Protein AF-A0A7U9WSW7-F1 (afdb_monomer_lite)

pLDDT: mean 90.76, std 8.6, range [47.72, 97.62]

Secondary structure (DSSP, 8-state):
-----HHHHHHHHHHTT--HHHHHHHH---HHHHHHHHH-TT---S-HHHHHHHHHHHHHHHT---S-HHHHHHHHHIIIIIS---HHHHHHHHTS-HHHHHTGGG-TTHHHHHHHHHHHHHHHHH-TTT--

Radius of gyration: 15.34 Å; chains: 1; bounding box: 39×33×38 Å

Foldseek 3Di:
DDDDDLLNLLVQCVVLPDALVLLCQQLVDDSVLSVCVNPPVPRDDPDVVSVVSSVVLSCQLRPDDDPDPVVLVVLLCCCCPVVVPDLQNLCVQLVHGSVCLVPVVPDPCNVSSSSSSSSVSSSQCRRPVRDD

Sequence (132 aa):
MELYSLQELLKQYLDWGFDFASISIATQIPEEELRQLYSNENYRLRDKDKEKYLMVFLLQICCEKPDNDEYYKALLESLTQCFKIPLEAIANYIGVDVDGLSGFESSSDKDRIEKCIAHLFTTFIRNPSYSV

Structure (mmCIF, N/CA/C/O backbone):
data_AF-A0A7U9WSW7-F1
#
_entry.id   AF-A0A7U9WSW7-F1
#
loop_
_atom_site.group_PDB
_atom_site.id
_atom_site.type_symbol
_atom_site.label_atom_id
_atom_site.label_alt_id
_atom_site.label_comp_id
_atom_site.label_asym_id
_atom_site.label_entity_id
_atom_site.label_seq_id
_atom_site.pdbx_PDB_ins_code
_atom_site.Cartn_x
_atom_site.Cartn_y
_atom_site.Cartn_z
_atom_site.occupancy
_atom_site.B_iso_or_equiv
_atom_site.auth_seq_id
_atom_site.auth_comp_id
_atom_site.auth_asym_id
_atom_site.auth_atom_id
_atom_site.pdbx_PDB_model_num
ATOM 1 N N . MET A 1 1 ? -2.295 22.773 5.784 1.00 47.72 1 MET A N 1
ATOM 2 C CA . MET A 1 1 ? -2.381 21.380 6.253 1.00 47.72 1 MET A CA 1
ATOM 3 C C . MET A 1 1 ? -3.854 21.028 6.237 1.00 47.72 1 MET A C 1
ATOM 5 O O . MET A 1 1 ? -4.580 21.503 7.102 1.00 47.72 1 MET A O 1
ATOM 9 N N . GLU A 1 2 ? -4.318 20.372 5.176 1.00 57.62 2 GLU A N 1
ATOM 10 C CA . GLU A 1 2 ? -5.698 19.881 5.124 1.00 57.62 2 GLU A CA 1
ATOM 11 C C . GLU A 1 2 ? -5.866 18.807 6.203 1.00 57.62 2 GLU A C 1
ATOM 13 O O . GLU A 1 2 ? -4.988 17.964 6.394 1.00 57.62 2 GLU A O 1
ATOM 18 N N . LEU A 1 3 ? -6.947 18.893 6.975 1.00 64.62 3 LEU A N 1
ATOM 19 C CA . LEU A 1 3 ? -7.302 17.865 7.946 1.00 64.62 3 LEU A CA 1
ATOM 20 C C . LEU A 1 3 ? -8.092 16.796 7.197 1.00 64.62 3 LEU A C 1
ATOM 22 O O . LEU A 1 3 ? -9.304 16.929 7.059 1.00 64.62 3 LEU A O 1
ATOM 26 N N . TYR A 1 4 ? -7.409 15.767 6.700 1.00 77.88 4 TYR A N 1
ATOM 27 C CA . TYR A 1 4 ? -8.093 14.624 6.104 1.00 77.88 4 TYR A CA 1
ATOM 28 C C . TYR A 1 4 ? -8.781 13.803 7.192 1.00 77.88 4 TYR A C 1
ATOM 30 O O . TYR A 1 4 ? -8.170 13.418 8.195 1.00 77.88 4 TYR A O 1
ATOM 38 N N . SER A 1 5 ? -10.064 13.522 6.998 1.00 88.44 5 SER A N 1
ATOM 39 C CA . SER A 1 5 ? -10.764 12.531 7.800 1.00 88.44 5 SER A CA 1
ATOM 40 C C . SER A 1 5 ? -10.273 11.123 7.454 1.00 88.44 5 SER A C 1
ATOM 42 O O . SER A 1 5 ? -9.824 10.835 6.344 1.00 88.44 5 SER A O 1
ATOM 44 N N . LEU A 1 6 ? -10.402 10.206 8.414 1.00 90.44 6 LEU A N 1
ATOM 45 C CA . LEU A 1 6 ? -10.016 8.806 8.228 1.00 90.44 6 LEU A CA 1
ATOM 46 C C . LEU A 1 6 ? -10.749 8.150 7.044 1.00 90.44 6 LEU A C 1
ATOM 48 O O . LEU A 1 6 ? -10.184 7.320 6.338 1.00 90.44 6 LEU A O 1
ATOM 52 N N . GLN A 1 7 ? -12.006 8.538 6.822 1.00 91.88 7 GLN A N 1
ATOM 53 C CA . GLN A 1 7 ? -12.830 8.012 5.739 1.00 91.88 7 GLN A CA 1
ATOM 54 C C . GLN A 1 7 ? -12.398 8.551 4.370 1.00 91.88 7 GLN A C 1
ATOM 56 O O . GLN A 1 7 ? -12.375 7.791 3.406 1.00 91.88 7 GLN A O 1
ATOM 61 N N . GLU A 1 8 ? -12.016 9.828 4.275 1.00 92.38 8 GLU A N 1
ATOM 62 C CA . GLU A 1 8 ? -11.473 10.404 3.036 1.00 92.38 8 GLU A CA 1
ATOM 63 C C . GLU A 1 8 ? -10.169 9.717 2.636 1.00 92.38 8 GLU A C 1
ATOM 65 O O . GLU A 1 8 ? -10.011 9.338 1.478 1.00 92.38 8 GLU A O 1
ATOM 70 N N . LEU A 1 9 ? -9.281 9.472 3.603 1.00 94.00 9 LEU A N 1
ATOM 71 C CA . LEU A 1 9 ? -8.043 8.735 3.360 1.00 94.00 9 LEU A CA 1
ATOM 72 C C . LEU A 1 9 ? -8.310 7.291 2.918 1.00 94.00 9 LEU A C 1
ATOM 74 O O . LEU A 1 9 ? -7.692 6.819 1.968 1.00 94.00 9 LEU A O 1
ATOM 78 N N . LEU A 1 10 ? -9.256 6.596 3.563 1.00 95.38 10 LEU A N 1
ATOM 79 C CA . LEU A 1 10 ? -9.680 5.256 3.138 1.00 95.38 10 LEU A CA 1
ATOM 80 C C . LEU A 1 10 ?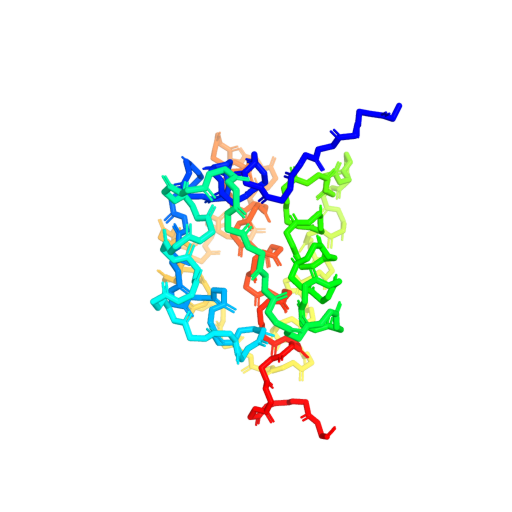 -10.217 5.267 1.707 1.00 95.38 10 LEU A C 1
ATOM 82 O O . LEU A 1 10 ? -9.885 4.390 0.918 1.00 95.38 10 LEU A O 1
ATOM 86 N N . LYS A 1 11 ? -11.036 6.260 1.358 1.00 94.12 11 LYS A N 1
ATOM 87 C CA . LYS A 1 11 ? -11.590 6.383 0.013 1.00 94.12 11 LYS A CA 1
ATOM 88 C C . LYS A 1 11 ? -10.496 6.627 -1.021 1.00 94.12 11 LYS A C 1
ATOM 90 O O . LYS A 1 11 ? -10.442 5.898 -2.002 1.00 94.12 11 LYS A O 1
ATOM 95 N N . GLN A 1 12 ? -9.597 7.575 -0.769 1.00 93.75 12 GLN A N 1
ATOM 96 C CA . GLN A 1 12 ? -8.466 7.857 -1.651 1.00 93.75 12 GLN A CA 1
ATOM 97 C C . GLN A 1 12 ? -7.584 6.618 -1.860 1.00 93.75 12 GLN A C 1
ATOM 99 O O . GLN A 1 12 ? -7.196 6.319 -2.986 1.00 93.75 12 GLN A O 1
ATOM 104 N N . TYR A 1 13 ? -7.304 5.879 -0.787 1.00 95.12 13 TYR A N 1
ATOM 105 C CA . TYR A 1 13 ? -6.522 4.648 -0.834 1.00 95.12 13 TYR A CA 1
ATOM 106 C C . TYR A 1 13 ? -7.144 3.589 -1.757 1.00 95.12 13 TYR A C 1
ATOM 108 O O . TYR A 1 13 ? -6.442 2.972 -2.558 1.00 95.12 13 TYR A O 1
ATOM 116 N N . LEU A 1 14 ? -8.465 3.408 -1.679 1.00 95.62 14 LEU A N 1
ATOM 117 C CA . LEU A 1 14 ? -9.205 2.484 -2.543 1.00 95.62 14 LEU A CA 1
ATOM 118 C C . LEU A 1 14 ? -9.320 3.002 -3.983 1.00 95.62 14 LEU A C 1
ATOM 120 O O . LEU A 1 14 ? -9.202 2.220 -4.923 1.00 95.62 14 LEU A O 1
ATOM 124 N N . ASP A 1 15 ? -9.501 4.312 -4.172 1.00 94.00 15 ASP A N 1
ATOM 125 C CA . ASP A 1 15 ? -9.544 4.951 -5.495 1.00 94.00 15 ASP A CA 1
ATOM 126 C C . ASP A 1 15 ? -8.202 4.800 -6.240 1.00 94.00 15 ASP A C 1
ATOM 128 O O . ASP A 1 15 ? -8.165 4.793 -7.471 1.00 94.00 15 ASP A O 1
ATOM 132 N N . TRP A 1 16 ? -7.093 4.629 -5.512 1.00 91.94 16 TRP A N 1
ATOM 133 C CA . TRP A 1 16 ? -5.777 4.295 -6.073 1.00 91.94 16 TRP A CA 1
ATOM 134 C C . TRP A 1 16 ? -5.617 2.813 -6.450 1.00 91.94 16 TRP A C 1
ATOM 136 O O . TRP A 1 16 ? -4.587 2.437 -7.007 1.00 91.94 16 TRP A O 1
ATOM 146 N N . GLY A 1 17 ? -6.629 1.981 -6.195 1.00 92.12 17 GLY A N 1
ATOM 147 C CA . GLY A 1 17 ? -6.668 0.572 -6.587 1.00 92.12 17 GLY A CA 1
ATOM 148 C C . GLY A 1 17 ? -6.156 -0.410 -5.533 1.00 92.12 17 GLY A C 1
ATOM 149 O O . GLY A 1 17 ? -6.064 -1.601 -5.823 1.00 92.12 17 GLY A O 1
ATOM 150 N N . PHE A 1 18 ? -5.836 0.055 -4.322 1.00 94.50 18 PHE A N 1
ATOM 151 C CA . PHE A 1 18 ? -5.523 -0.827 -3.196 1.00 94.50 18 PHE A CA 1
ATOM 152 C C . PHE A 1 18 ? -6.801 -1.366 -2.535 1.00 94.50 18 PHE A C 1
ATOM 154 O O . PHE A 1 18 ? -7.906 -0.898 -2.804 1.00 94.50 18 PHE A O 1
ATOM 161 N N . ASP A 1 19 ? -6.661 -2.356 -1.652 1.00 93.75 19 ASP A N 1
ATOM 162 C CA . ASP A 1 19 ? -7.792 -3.064 -1.048 1.00 93.75 19 ASP A CA 1
ATOM 163 C C . ASP A 1 19 ? -7.782 -3.058 0.490 1.00 93.75 19 ASP A C 1
ATOM 165 O O . ASP A 1 19 ? -6.795 -2.735 1.151 1.00 93.75 19 ASP A O 1
ATOM 169 N N . PHE A 1 20 ? -8.908 -3.447 1.090 1.00 96.25 20 PHE A N 1
ATOM 170 C CA . PHE A 1 20 ? -9.010 -3.586 2.544 1.00 96.25 20 PHE A CA 1
ATOM 171 C C . PHE A 1 20 ? -8.110 -4.685 3.118 1.00 96.25 20 PHE A C 1
ATOM 173 O O . PHE A 1 20 ? -7.707 -4.582 4.277 1.00 96.25 20 PHE A O 1
ATOM 180 N N . ALA A 1 21 ? -7.788 -5.720 2.338 1.00 93.56 21 ALA A N 1
ATOM 181 C CA . ALA A 1 21 ? -6.964 -6.831 2.800 1.00 93.56 21 ALA A CA 1
ATOM 182 C C . ALA A 1 21 ? -5.547 -6.350 3.143 1.00 93.56 21 ALA A C 1
ATOM 184 O O . ALA A 1 21 ? -5.030 -6.660 4.216 1.00 93.56 21 ALA A O 1
ATOM 185 N N . SER A 1 22 ? -4.948 -5.517 2.289 1.00 91.75 22 SER A N 1
ATOM 186 C CA . SER A 1 22 ? -3.633 -4.917 2.532 1.00 91.75 22 SER A CA 1
ATOM 187 C C . SER A 1 22 ? -3.603 -4.023 3.781 1.00 91.75 22 SER A C 1
ATOM 189 O O . SER A 1 22 ? -2.688 -4.143 4.601 1.00 91.75 22 SER A O 1
ATOM 191 N N . ILE A 1 23 ? -4.647 -3.218 4.014 1.00 94.38 23 ILE A N 1
ATOM 192 C CA . ILE A 1 23 ? -4.811 -2.459 5.266 1.00 94.38 23 ILE A CA 1
ATOM 193 C C . ILE A 1 23 ? -4.921 -3.409 6.464 1.00 94.38 23 ILE A C 1
ATOM 195 O O . ILE A 1 23 ? -4.280 -3.188 7.494 1.00 94.38 23 ILE A O 1
ATOM 199 N N . SER A 1 24 ? -5.731 -4.463 6.350 1.00 94.12 24 SER A N 1
ATOM 200 C CA . SER A 1 24 ? -5.942 -5.437 7.422 1.00 94.12 24 SER A CA 1
ATOM 201 C C . SER A 1 24 ? -4.633 -6.123 7.819 1.00 94.12 24 SER A C 1
ATOM 203 O O . SER A 1 24 ? -4.320 -6.201 9.006 1.00 94.12 24 SER A O 1
ATOM 205 N N . ILE A 1 25 ? -3.811 -6.508 6.838 1.00 90.38 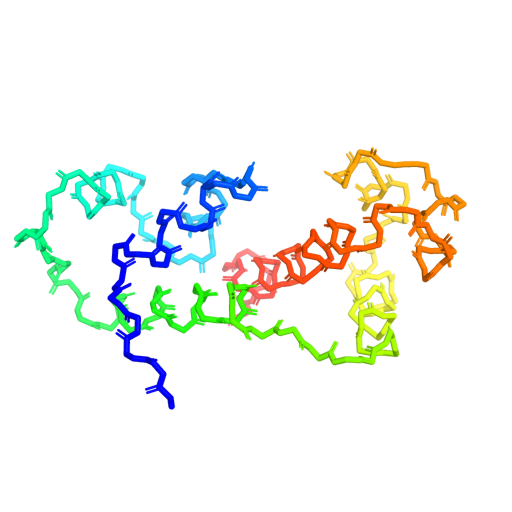25 ILE A N 1
ATOM 206 C CA . ILE A 1 25 ? -2.471 -7.070 7.053 1.00 90.38 25 ILE A CA 1
ATOM 207 C C . ILE A 1 25 ? -1.581 -6.090 7.834 1.00 90.38 25 ILE A C 1
ATOM 209 O O . ILE A 1 25 ? -0.968 -6.480 8.830 1.00 90.38 25 ILE A O 1
ATOM 213 N N . ALA A 1 26 ? -1.531 -4.822 7.417 1.00 90.88 26 ALA A N 1
ATOM 214 C CA . ALA A 1 26 ? -0.648 -3.821 8.018 1.00 90.88 26 ALA A CA 1
ATOM 215 C C . ALA A 1 26 ? -1.101 -3.334 9.404 1.00 90.88 26 ALA A C 1
ATOM 217 O O . ALA A 1 26 ? -0.279 -2.898 10.205 1.00 90.88 26 ALA A O 1
ATOM 218 N N . THR A 1 27 ? -2.406 -3.354 9.685 1.00 91.56 27 THR A N 1
ATOM 219 C CA . THR A 1 27 ? -2.983 -2.700 10.877 1.00 91.56 27 THR A CA 1
ATOM 220 C C . THR A 1 27 ? -3.632 -3.667 11.861 1.00 91.56 27 THR A C 1
ATOM 222 O O . THR A 1 27 ? -3.965 -3.272 12.979 1.00 91.56 27 THR A O 1
ATOM 225 N N . GLN A 1 28 ? -3.832 -4.930 11.469 1.00 91.62 28 GLN A N 1
ATOM 226 C CA . GLN A 1 28 ? -4.552 -5.940 12.252 1.00 91.62 28 GLN A CA 1
ATOM 227 C C . GLN A 1 28 ? -5.988 -5.509 12.615 1.00 91.62 28 GLN A C 1
ATOM 229 O O . GLN A 1 28 ? -6.551 -5.914 13.642 1.00 91.62 28 GLN A O 1
ATOM 234 N N . ILE A 1 29 ? -6.580 -4.644 11.788 1.00 94.75 29 ILE A N 1
ATOM 235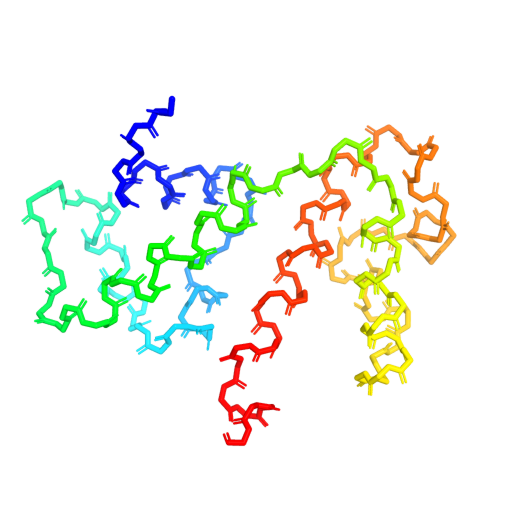 C CA . ILE A 1 29 ? -7.994 -4.275 11.846 1.00 94.75 29 ILE A CA 1
ATOM 236 C C . ILE A 1 29 ? -8.752 -5.228 10.916 1.00 94.75 29 ILE A C 1
ATOM 238 O O . ILE A 1 29 ? -8.360 -5.361 9.754 1.00 94.75 29 ILE A O 1
ATOM 242 N N . PRO A 1 30 ? -9.817 -5.903 11.380 1.00 95.75 30 PRO A N 1
ATOM 243 C CA . PRO A 1 30 ? -10.611 -6.772 10.519 1.00 95.75 30 PRO A CA 1
ATOM 244 C C . PRO A 1 30 ? -11.189 -6.011 9.322 1.00 95.75 30 PRO A C 1
ATOM 246 O O . PRO A 1 30 ? -11.676 -4.891 9.480 1.00 95.75 30 PRO A O 1
ATOM 249 N N . GLU A 1 31 ? -11.212 -6.636 8.142 1.00 96.75 31 GLU A N 1
ATOM 250 C CA . GLU A 1 31 ? -11.797 -6.026 6.938 1.00 96.75 31 GLU A CA 1
ATOM 251 C C . GLU A 1 31 ? -13.236 -5.541 7.142 1.00 96.75 31 GLU A C 1
ATOM 253 O O . GLU A 1 31 ? -13.617 -4.511 6.595 1.00 96.75 31 GLU A O 1
ATOM 258 N N . GLU A 1 32 ? -14.033 -6.248 7.946 1.00 96.00 32 GLU A N 1
ATOM 259 C CA . GLU A 1 32 ? -15.403 -5.830 8.256 1.00 96.00 32 GLU A CA 1
ATOM 260 C C . GLU A 1 32 ? -15.429 -4.470 8.968 1.00 96.00 32 GLU A C 1
ATOM 262 O O . GLU A 1 32 ? -16.203 -3.596 8.594 1.00 96.00 32 GLU A O 1
ATOM 267 N N . GLU A 1 33 ? -14.536 -4.233 9.935 1.00 95.69 33 GLU A N 1
ATOM 268 C CA . GLU A 1 33 ? -14.448 -2.932 10.612 1.00 95.69 33 GLU A CA 1
ATOM 269 C C . GLU A 1 33 ? -13.983 -1.826 9.652 1.00 95.69 33 GLU A C 1
ATOM 271 O O . GLU A 1 33 ? -14.482 -0.702 9.719 1.00 95.69 33 GLU A O 1
ATOM 276 N N . LEU A 1 34 ? -13.089 -2.144 8.708 1.00 96.62 34 LEU A N 1
ATOM 277 C CA . LEU A 1 34 ? -12.667 -1.207 7.660 1.00 96.62 34 LEU A CA 1
ATOM 278 C C . LEU A 1 34 ? -13.817 -0.858 6.703 1.00 96.62 34 LEU A C 1
ATOM 280 O O . LEU A 1 34 ? -13.986 0.306 6.338 1.00 96.62 34 LEU A O 1
ATOM 284 N N . ARG A 1 35 ? -14.654 -1.836 6.336 1.00 96.19 35 ARG A N 1
ATOM 285 C CA . ARG A 1 35 ? -15.858 -1.616 5.517 1.00 96.19 35 ARG A CA 1
ATOM 286 C C . ARG A 1 35 ? -16.892 -0.768 6.255 1.00 96.19 35 ARG A C 1
ATOM 288 O O . ARG A 1 35 ? -17.511 0.100 5.637 1.00 96.19 35 ARG A O 1
ATOM 295 N N . GLN A 1 36 ? -17.055 -0.964 7.564 1.00 95.44 36 GLN A N 1
ATOM 296 C CA . GLN A 1 36 ? -17.916 -0.115 8.396 1.00 95.44 36 GLN A CA 1
ATOM 297 C C . GLN A 1 36 ? -17.390 1.326 8.454 1.00 95.44 36 GLN A C 1
ATOM 299 O O . GLN A 1 36 ? -18.160 2.255 8.226 1.00 95.44 36 GLN A O 1
ATOM 304 N N . LEU A 1 37 ? -16.082 1.524 8.670 1.00 94.06 37 LEU A N 1
ATOM 305 C CA . LEU A 1 37 ? -15.449 2.850 8.609 1.00 94.06 37 LEU A CA 1
ATOM 306 C C . LEU A 1 37 ? -15.654 3.532 7.254 1.00 94.06 37 LEU A C 1
ATOM 308 O O . LEU A 1 37 ? -15.927 4.727 7.201 1.00 94.06 37 LEU A O 1
ATOM 312 N N . TYR A 1 38 ? -15.519 2.778 6.164 1.00 94.56 38 TYR A N 1
ATOM 313 C CA . TYR A 1 38 ? -15.693 3.297 4.812 1.00 94.56 38 TYR A CA 1
ATOM 314 C C . TYR A 1 38 ? -17.149 3.693 4.518 1.00 94.56 38 TYR A C 1
ATOM 316 O O . TYR A 1 38 ? -17.394 4.747 3.937 1.00 94.56 38 TYR A O 1
ATOM 324 N N . SER A 1 39 ? -18.122 2.874 4.924 1.00 93.44 39 SER A N 1
ATOM 325 C CA . SER A 1 39 ? -19.541 3.047 4.568 1.00 93.44 39 SER A CA 1
ATOM 326 C C . SER A 1 39 ? -20.357 3.914 5.533 1.00 93.44 39 SER A C 1
ATOM 328 O O . SER A 1 39 ? -21.438 4.370 5.163 1.00 93.44 39 SER A O 1
ATOM 330 N N . ASN A 1 40 ? -19.872 4.156 6.753 1.00 91.50 40 ASN A N 1
ATOM 331 C CA . ASN A 1 40 ? -20.611 4.868 7.792 1.00 91.50 40 ASN A CA 1
ATOM 332 C C . ASN A 1 40 ? -19.756 5.965 8.445 1.00 91.50 40 ASN A C 1
ATOM 334 O O . ASN A 1 40 ? -18.922 5.696 9.306 1.00 91.50 40 ASN A O 1
ATOM 338 N N . GLU A 1 41 ? -20.056 7.223 8.113 1.00 85.06 41 GLU A N 1
ATOM 339 C CA . GLU A 1 41 ? -19.393 8.429 8.640 1.00 85.06 41 GLU A CA 1
ATOM 340 C C . GLU A 1 41 ? -19.383 8.525 10.177 1.00 85.06 41 GLU A C 1
ATOM 342 O O . GLU A 1 41 ? -18.470 9.111 10.772 1.00 85.06 41 GLU A O 1
ATOM 347 N N . ASN A 1 42 ? -20.382 7.929 10.835 1.00 88.12 42 ASN A N 1
ATOM 348 C CA . ASN A 1 42 ? -20.524 7.937 12.290 1.00 88.12 42 ASN A CA 1
ATOM 349 C C . ASN A 1 42 ? -19.837 6.747 12.969 1.00 88.12 42 ASN A C 1
ATOM 351 O O . ASN A 1 42 ? -19.724 6.727 14.197 1.00 88.12 42 ASN A O 1
ATOM 355 N N . TYR A 1 43 ? -19.379 5.751 12.206 1.00 90.81 43 TYR A N 1
ATOM 356 C CA . TYR A 1 43 ? -18.667 4.616 12.770 1.00 90.81 43 TYR A CA 1
ATOM 357 C C . TYR A 1 43 ? -17.297 5.056 13.296 1.00 90.81 43 TYR A C 1
ATOM 359 O O . TYR A 1 43 ? -16.598 5.893 12.716 1.00 90.81 43 TYR A O 1
ATOM 367 N N . ARG A 1 44 ? -16.916 4.501 14.444 1.00 88.81 44 ARG A N 1
ATOM 368 C CA . ARG A 1 44 ? -15.634 4.754 15.101 1.00 88.81 44 ARG A CA 1
ATOM 369 C C . ARG A 1 44 ? -15.085 3.430 15.591 1.00 88.81 44 ARG A C 1
ATOM 371 O O . ARG A 1 44 ? -15.838 2.616 16.130 1.00 88.81 44 ARG A O 1
ATOM 378 N N . LEU A 1 45 ? -13.777 3.244 15.450 1.00 92.19 45 LEU A N 1
ATOM 379 C CA . LEU A 1 45 ? -13.132 2.068 16.009 1.00 92.19 45 LEU A CA 1
ATOM 380 C C . LEU A 1 45 ? -13.210 2.146 17.532 1.00 92.19 45 LEU A C 1
ATOM 382 O O . LEU A 1 45 ? -13.040 3.210 18.141 1.00 92.19 45 LEU A O 1
ATOM 386 N N . ARG A 1 46 ? -13.484 0.991 18.143 1.00 90.38 46 ARG A N 1
ATOM 387 C CA . ARG A 1 46 ? -13.497 0.856 19.605 1.00 90.38 46 ARG A CA 1
ATOM 388 C C . ARG A 1 46 ? -12.095 1.023 20.178 1.00 90.38 46 ARG A C 1
ATOM 390 O O . ARG A 1 46 ? -11.925 1.674 21.204 1.00 90.38 46 ARG A O 1
ATOM 397 N N . ASP A 1 47 ? -11.109 0.455 19.495 1.00 93.00 47 ASP A N 1
ATOM 398 C CA . ASP A 1 47 ? -9.700 0.581 19.838 1.00 93.00 47 ASP A CA 1
ATOM 399 C C . ASP A 1 47 ? -9.127 1.871 19.236 1.00 93.00 47 ASP A C 1
ATOM 401 O O . ASP A 1 47 ? -8.952 2.004 18.021 1.00 93.00 47 ASP A O 1
ATOM 405 N N . LYS A 1 48 ? -8.851 2.844 20.108 1.00 91.56 48 LYS A N 1
ATOM 406 C CA . LYS A 1 48 ? -8.353 4.161 19.702 1.00 91.56 48 LYS A CA 1
ATOM 407 C C . LYS A 1 48 ? -6.890 4.170 19.312 1.00 91.56 48 LYS A C 1
ATOM 409 O O . LYS A 1 48 ? -6.482 5.078 18.592 1.00 91.56 48 LYS A O 1
ATOM 414 N N . ASP A 1 49 ? -6.113 3.187 19.741 1.00 91.25 49 ASP A N 1
ATOM 415 C CA . ASP A 1 49 ? -4.734 3.089 19.297 1.00 91.25 49 ASP A CA 1
ATOM 416 C C . ASP A 1 49 ? -4.694 2.500 17.890 1.00 91.25 49 ASP A C 1
ATOM 418 O O . ASP A 1 49 ? -4.040 3.083 17.028 1.00 91.25 49 ASP A O 1
ATOM 422 N N . LYS A 1 50 ? -5.507 1.477 17.590 1.00 91.31 50 LYS A N 1
ATOM 423 C CA . LYS A 1 50 ? -5.700 1.007 16.204 1.00 91.31 50 LYS A CA 1
ATOM 424 C C . LYS A 1 50 ? -6.191 2.108 15.265 1.00 91.31 50 LYS A C 1
ATOM 426 O O . LYS A 1 50 ? -5.703 2.204 14.144 1.00 91.31 50 LYS A O 1
ATOM 431 N N . GLU A 1 51 ? -7.099 2.972 15.720 1.00 92.62 51 GLU A N 1
ATOM 432 C CA . GLU A 1 51 ? -7.563 4.127 14.934 1.00 92.62 51 GLU A CA 1
ATOM 433 C C . GLU A 1 51 ? -6.416 5.088 14.580 1.00 92.62 51 GLU A C 1
ATOM 435 O O . GLU A 1 51 ? -6.291 5.502 13.426 1.00 92.62 51 GLU A O 1
ATOM 440 N N . LYS A 1 52 ? -5.529 5.393 15.538 1.00 91.81 52 LYS A N 1
ATOM 441 C CA . LYS A 1 52 ? -4.328 6.208 15.284 1.00 91.81 52 LYS A CA 1
ATOM 442 C C . LYS A 1 52 ? -3.352 5.501 14.347 1.00 91.81 52 LYS A C 1
ATOM 444 O O . LYS A 1 52 ? -2.830 6.138 13.437 1.00 91.81 52 LYS A O 1
ATOM 449 N N . TYR A 1 53 ? -3.111 4.205 14.551 1.00 91.25 53 TYR A N 1
ATOM 450 C CA . TYR A 1 53 ? -2.232 3.416 13.685 1.00 91.25 53 TYR A CA 1
ATOM 451 C C . TYR A 1 53 ? -2.730 3.406 12.238 1.00 91.25 53 TYR A C 1
ATOM 453 O O . TYR A 1 53 ? -1.941 3.643 11.326 1.00 91.25 53 TYR A O 1
ATOM 461 N N . LEU A 1 54 ? -4.035 3.208 12.028 1.00 94.75 54 LEU A N 1
ATOM 462 C CA . LEU A 1 54 ? -4.655 3.274 10.707 1.00 94.75 54 LEU A CA 1
ATOM 463 C C . LEU A 1 54 ? -4.501 4.662 10.076 1.00 94.75 54 LEU A C 1
ATOM 465 O O . LEU A 1 54 ? -4.135 4.758 8.908 1.00 94.75 54 LEU A O 1
ATOM 469 N N . MET A 1 55 ? -4.731 5.729 10.846 1.00 93.12 55 MET A N 1
ATOM 470 C CA . MET A 1 55 ? -4.547 7.103 10.370 1.00 93.12 55 MET A CA 1
ATOM 471 C C . MET A 1 55 ? -3.112 7.338 9.879 1.00 93.12 55 MET A C 1
ATOM 473 O O . MET A 1 55 ? -2.911 7.824 8.771 1.00 93.12 55 MET A O 1
ATOM 477 N N . VAL A 1 56 ? -2.106 6.954 10.673 1.00 91.94 56 VAL A N 1
ATOM 478 C CA . VAL A 1 56 ? -0.690 7.095 10.292 1.00 91.94 56 VAL A CA 1
ATOM 479 C C . VAL A 1 56 ? -0.369 6.264 9.050 1.00 91.94 56 VAL A C 1
ATOM 481 O O . VAL A 1 56 ? 0.310 6.756 8.152 1.00 91.94 56 VAL A O 1
ATOM 484 N N . PHE A 1 57 ? -0.873 5.028 8.976 1.00 93.44 57 PHE A N 1
ATOM 485 C CA . PHE A 1 57 ? -0.687 4.166 7.811 1.00 93.44 57 PHE A CA 1
ATOM 486 C C . PHE A 1 57 ? -1.214 4.808 6.528 1.00 93.44 57 PHE A C 1
ATOM 488 O O . PHE A 1 57 ? -0.496 4.878 5.533 1.00 93.44 57 PHE A O 1
ATOM 495 N N . LEU A 1 58 ? -2.443 5.322 6.565 1.00 94.38 58 LEU A N 1
ATOM 496 C CA . LEU A 1 58 ? -3.062 5.923 5.394 1.00 94.38 58 LEU A CA 1
ATOM 497 C C . LEU A 1 58 ? -2.408 7.251 5.006 1.00 94.38 58 LEU A C 1
ATOM 499 O O . LEU A 1 58 ? -2.231 7.488 3.818 1.00 94.38 58 LEU A O 1
ATOM 503 N N . LEU A 1 59 ? -2.008 8.087 5.970 1.00 92.00 59 LEU A N 1
ATOM 504 C CA . LEU A 1 59 ? -1.317 9.352 5.691 1.00 92.00 59 LEU A CA 1
ATOM 505 C C . LEU A 1 59 ? 0.015 9.136 4.963 1.00 92.00 59 LEU A C 1
ATOM 507 O O . LEU A 1 59 ? 0.304 9.846 4.004 1.00 92.00 59 LEU A O 1
ATOM 511 N N . GLN A 1 60 ? 0.801 8.140 5.373 1.00 89.00 60 GLN A N 1
ATOM 512 C CA . GLN A 1 60 ? 2.081 7.837 4.724 1.00 89.00 60 GLN A CA 1
ATOM 513 C C . GLN A 1 60 ? 1.932 7.355 3.283 1.00 89.00 60 GLN A C 1
ATOM 515 O O . GLN A 1 60 ? 2.839 7.519 2.481 1.00 89.00 60 GLN A O 1
ATOM 520 N N . ILE A 1 61 ? 0.796 6.756 2.936 1.00 90.81 61 ILE A N 1
ATOM 521 C CA . ILE A 1 61 ? 0.561 6.297 1.566 1.00 90.81 61 ILE A CA 1
ATOM 522 C C . ILE A 1 61 ? -0.111 7.407 0.757 1.00 90.81 61 ILE A C 1
ATOM 524 O O . ILE A 1 61 ? 0.345 7.743 -0.327 1.00 90.81 61 ILE A O 1
ATOM 528 N N . CYS A 1 62 ? -1.177 8.006 1.287 1.00 90.94 62 CYS A N 1
ATOM 529 C CA . CYS A 1 62 ? -2.040 8.931 0.553 1.00 90.94 62 CYS A CA 1
ATOM 530 C C . CYS A 1 62 ? -1.488 10.358 0.463 1.00 90.94 62 CYS A C 1
ATOM 532 O O . CYS A 1 62 ? -1.843 11.085 -0.466 1.00 90.94 62 CYS A O 1
ATOM 534 N N . CYS A 1 63 ? -0.666 10.779 1.426 1.00 84.94 63 CYS A N 1
ATOM 535 C CA . CYS A 1 63 ? -0.222 12.169 1.548 1.00 84.94 63 CYS A CA 1
ATOM 536 C C . CYS A 1 63 ? 1.298 12.333 1.446 1.00 84.94 63 CYS A C 1
ATOM 538 O O . CYS A 1 63 ? 1.764 13.433 1.152 1.00 84.94 63 CYS A O 1
ATOM 540 N N . GLU A 1 64 ? 2.081 11.278 1.680 1.00 72.19 64 GLU A N 1
ATOM 541 C CA . GLU A 1 64 ? 3.538 11.340 1.569 1.00 72.19 64 GLU A CA 1
ATOM 542 C C . GLU A 1 64 ? 3.965 11.043 0.125 1.00 72.19 64 GLU A C 1
ATOM 544 O O . GLU A 1 64 ? 4.161 9.897 -0.279 1.00 72.19 64 GLU A O 1
ATOM 549 N N . LYS A 1 65 ? 4.097 12.107 -0.674 1.00 75.62 65 LYS A N 1
ATOM 550 C CA . LYS A 1 65 ? 4.754 12.050 -1.981 1.00 75.62 65 LYS A CA 1
ATOM 551 C C . LYS A 1 65 ? 5.952 12.997 -2.010 1.00 75.62 65 LYS A C 1
ATOM 553 O O . LYS A 1 65 ? 5.775 14.179 -2.296 1.00 75.62 65 LYS A O 1
ATOM 558 N N . PRO A 1 66 ? 7.165 12.524 -1.684 1.00 80.00 66 PRO A N 1
ATOM 559 C CA . PRO A 1 66 ? 8.368 13.315 -1.892 1.00 80.00 66 PRO A CA 1
ATOM 560 C C . PRO A 1 66 ? 8.555 13.594 -3.388 1.00 80.00 66 PRO A C 1
ATOM 562 O O . PRO A 1 66 ? 8.448 12.678 -4.197 1.00 80.00 66 PRO A O 1
ATOM 565 N N . ASP A 1 67 ? 8.920 14.823 -3.761 1.00 78.75 67 ASP A N 1
ATOM 566 C CA . ASP A 1 67 ? 9.254 15.197 -5.152 1.00 78.75 67 ASP A CA 1
ATOM 567 C C . ASP A 1 67 ? 10.598 14.598 -5.634 1.00 78.75 67 ASP A C 1
ATOM 569 O O . ASP A 1 67 ? 11.229 15.106 -6.560 1.00 78.75 67 ASP A O 1
ATOM 573 N N . ASN A 1 68 ? 11.089 13.554 -4.962 1.00 84.81 68 ASN A N 1
ATOM 574 C CA . ASN A 1 68 ? 12.426 13.015 -5.131 1.00 84.81 68 ASN A CA 1
ATOM 575 C C . ASN A 1 68 ? 12.395 11.505 -5.374 1.00 84.81 68 ASN A C 1
ATOM 577 O O . ASN A 1 68 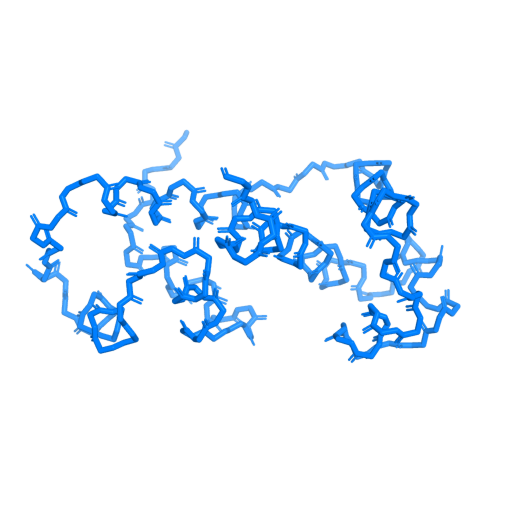? 12.133 10.719 -4.462 1.00 84.81 68 ASN A O 1
ATOM 581 N N . ASP A 1 69 ? 12.779 11.117 -6.583 1.00 90.12 69 ASP A N 1
ATOM 582 C CA . ASP A 1 69 ? 12.864 9.733 -7.047 1.00 90.12 69 ASP A CA 1
ATOM 583 C C . ASP A 1 69 ? 13.814 8.892 -6.182 1.00 90.12 69 ASP A C 1
ATOM 585 O O . ASP A 1 69 ? 13.581 7.699 -5.988 1.00 90.12 69 ASP A O 1
ATOM 589 N N . GLU A 1 70 ? 14.849 9.511 -5.599 1.00 92.69 70 GLU A N 1
ATOM 590 C CA . GLU A 1 70 ? 15.807 8.838 -4.713 1.00 92.69 70 GLU A CA 1
ATOM 591 C C . GLU A 1 70 ? 15.135 8.241 -3.473 1.00 92.69 70 GLU A C 1
ATOM 593 O O . GLU A 1 70 ? 15.580 7.214 -2.965 1.00 92.69 70 GLU A O 1
ATOM 598 N N . TYR A 1 71 ? 14.033 8.833 -3.000 1.00 92.50 71 TYR A N 1
ATOM 599 C CA . TYR A 1 71 ? 13.271 8.263 -1.892 1.00 92.50 71 TYR A CA 1
ATOM 600 C C . TYR A 1 71 ? 12.693 6.895 -2.271 1.00 92.50 71 TYR A C 1
ATOM 602 O O . TYR A 1 71 ? 12.917 5.905 -1.575 1.00 92.50 71 TYR A O 1
ATOM 610 N N . TYR A 1 72 ? 11.997 6.814 -3.406 1.00 94.25 72 TYR A N 1
ATOM 611 C CA . TYR A 1 72 ? 11.381 5.571 -3.869 1.00 94.25 72 TYR A CA 1
ATOM 612 C C . TYR A 1 72 ? 12.427 4.541 -4.304 1.00 94.25 72 TYR A C 1
ATOM 614 O O . TYR A 1 72 ? 12.250 3.349 -4.047 1.00 94.25 72 TYR A O 1
ATOM 622 N N . LYS A 1 73 ? 13.556 4.990 -4.867 1.00 94.94 73 LYS A N 1
ATOM 623 C CA . LYS A 1 73 ? 14.717 4.130 -5.131 1.00 94.94 73 LYS A CA 1
ATOM 624 C C . LYS A 1 73 ? 15.276 3.528 -3.846 1.00 94.94 73 LYS A C 1
ATOM 626 O O . LYS A 1 73 ? 15.501 2.324 -3.808 1.00 94.94 73 LYS A O 1
ATOM 631 N N . ALA A 1 74 ? 15.415 4.312 -2.777 1.00 94.88 74 ALA A N 1
ATOM 632 C CA . ALA A 1 74 ? 15.877 3.809 -1.485 1.00 94.88 74 ALA A CA 1
ATOM 633 C C . ALA A 1 74 ? 14.887 2.812 -0.853 1.00 94.88 74 ALA A C 1
ATOM 635 O O . ALA A 1 74 ? 15.306 1.823 -0.242 1.00 94.88 74 ALA A O 1
ATOM 636 N N . LEU A 1 75 ? 13.574 3.019 -1.018 1.00 94.88 75 LEU A N 1
ATOM 637 C CA . LEU A 1 75 ? 12.568 2.035 -0.599 1.00 94.88 75 LEU A CA 1
ATOM 638 C C . LEU A 1 75 ? 12.696 0.727 -1.392 1.00 94.88 75 LEU A C 1
ATOM 640 O O . LEU A 1 75 ? 12.696 -0.353 -0.800 1.00 94.88 75 LEU A O 1
ATOM 644 N N . LEU A 1 76 ? 12.851 0.815 -2.716 1.00 96.00 76 LEU A N 1
ATOM 645 C CA . LEU A 1 76 ? 13.050 -0.343 -3.589 1.00 96.00 76 LEU A CA 1
ATOM 646 C C . LEU A 1 76 ? 14.358 -1.087 -3.266 1.00 96.00 76 LEU A C 1
ATOM 648 O O . LEU A 1 76 ? 14.381 -2.318 -3.181 1.00 96.00 76 LEU A O 1
ATOM 652 N N . GLU A 1 77 ? 15.439 -0.351 -3.019 1.00 96.31 77 GLU A N 1
ATOM 653 C CA . GLU A 1 77 ? 16.710 -0.903 -2.558 1.00 96.31 77 GLU A CA 1
ATOM 654 C C . GLU A 1 77 ? 16.540 -1.601 -1.206 1.00 96.31 77 GLU A C 1
ATOM 656 O O . GLU A 1 77 ? 17.011 -2.719 -1.029 1.00 96.31 77 GLU A O 1
ATOM 661 N N . SER A 1 78 ? 15.793 -1.021 -0.268 1.00 95.19 78 SER A N 1
ATOM 662 C CA . SER A 1 78 ? 15.526 -1.654 1.029 1.00 95.19 78 SER A CA 1
ATOM 663 C C . SER A 1 78 ? 14.735 -2.961 0.879 1.00 95.19 78 SER A C 1
ATOM 665 O O . SER A 1 78 ? 15.080 -3.970 1.498 1.00 95.19 78 SER A O 1
ATOM 667 N N . LEU A 1 79 ? 13.709 -2.987 0.020 1.00 95.38 79 LEU A N 1
ATOM 668 C CA . LEU A 1 79 ? 12.939 -4.200 -0.294 1.00 95.38 79 LEU A CA 1
ATOM 669 C C . LEU A 1 79 ? 13.831 -5.317 -0.856 1.00 95.38 79 LEU A C 1
ATOM 671 O O . LEU A 1 79 ? 13.744 -6.467 -0.422 1.00 95.38 79 LEU A O 1
ATOM 675 N N . THR A 1 80 ? 14.725 -4.978 -1.780 1.00 95.50 80 THR A N 1
ATOM 676 C CA . THR A 1 80 ? 15.570 -5.959 -2.475 1.00 95.50 80 THR A CA 1
ATOM 677 C C . THR A 1 80 ? 16.814 -6.356 -1.677 1.00 95.50 80 THR A C 1
ATOM 679 O O . THR A 1 80 ? 17.177 -7.531 -1.630 1.00 95.50 80 THR A O 1
ATOM 682 N N . GLN A 1 81 ? 17.469 -5.413 -1.002 1.00 94.44 81 GLN A N 1
ATOM 683 C CA . GLN A 1 81 ? 18.741 -5.631 -0.315 1.00 94.44 81 GLN A CA 1
ATOM 684 C C . GLN A 1 81 ? 18.583 -5.961 1.163 1.00 94.44 81 GLN A C 1
ATOM 686 O O . GLN A 1 81 ? 19.307 -6.829 1.653 1.00 94.44 81 GLN A O 1
ATOM 691 N N . CYS A 1 82 ? 17.660 -5.323 1.880 1.00 91.00 82 CYS A N 1
ATOM 692 C CA . CYS A 1 82 ? 17.457 -5.598 3.303 1.00 91.00 82 CYS A CA 1
ATOM 693 C C . CYS A 1 82 ? 16.477 -6.753 3.495 1.00 91.00 82 CYS A C 1
ATOM 695 O O . CYS A 1 82 ? 16.797 -7.719 4.185 1.00 91.00 82 CYS A O 1
ATOM 697 N N . PHE A 1 83 ? 15.318 -6.686 2.837 1.00 90.88 83 PHE A N 1
ATOM 698 C CA . PHE A 1 83 ? 14.267 -7.699 2.975 1.00 90.88 83 PHE A CA 1
ATOM 699 C C . PHE A 1 83 ? 14.404 -8.871 2.000 1.00 90.88 83 PHE A C 1
ATOM 701 O O . PHE A 1 83 ? 13.675 -9.854 2.124 1.00 90.88 83 PHE A O 1
ATOM 708 N N . LYS A 1 84 ? 15.368 -8.803 1.071 1.00 93.06 84 LYS A N 1
ATOM 709 C CA . LYS A 1 84 ? 15.679 -9.873 0.108 1.00 93.06 84 LYS A CA 1
ATOM 710 C C . LYS A 1 84 ? 14.472 -10.299 -0.734 1.00 93.06 84 LYS A C 1
ATOM 712 O O . LYS A 1 84 ? 14.383 -11.455 -1.145 1.00 93.06 84 LYS A O 1
ATOM 717 N N . ILE A 1 85 ? 13.555 -9.370 -1.005 1.00 94.00 85 ILE A N 1
ATOM 718 C CA . ILE A 1 85 ? 12.416 -9.610 -1.889 1.00 94.00 85 ILE A CA 1
ATOM 719 C C . ILE A 1 85 ? 12.930 -9.568 -3.337 1.00 94.00 85 ILE A C 1
ATOM 721 O O . ILE A 1 85 ? 13.544 -8.569 -3.723 1.00 94.00 85 ILE A O 1
ATOM 725 N N . PRO A 1 86 ? 12.708 -10.621 -4.147 1.00 96.44 86 PRO A N 1
ATOM 726 C CA . PRO A 1 86 ? 13.127 -10.629 -5.544 1.00 96.44 86 PRO A CA 1
ATOM 727 C C . PRO A 1 86 ? 12.511 -9.471 -6.329 1.00 96.44 86 PRO A C 1
ATOM 729 O O . PRO A 1 86 ? 11.330 -9.154 -6.159 1.00 96.44 86 PRO A O 1
ATOM 732 N N . LEU A 1 87 ? 13.295 -8.872 -7.225 1.00 96.25 87 LEU A N 1
ATOM 733 C CA . LEU A 1 87 ? 12.851 -7.733 -8.025 1.00 96.25 87 LEU A CA 1
ATOM 734 C C . LEU A 1 87 ? 11.670 -8.114 -8.930 1.00 96.25 87 LEU A C 1
ATOM 736 O O . LEU A 1 87 ? 10.734 -7.337 -9.085 1.00 96.25 87 LEU A O 1
ATOM 740 N N . GLU A 1 88 ? 11.653 -9.350 -9.430 1.00 97.62 88 GLU A N 1
ATOM 741 C CA . GLU A 1 88 ? 10.556 -9.926 -10.211 1.00 97.62 88 GLU A CA 1
ATOM 742 C C . GLU A 1 88 ? 9.255 -10.001 -9.404 1.00 97.62 88 GLU A C 1
ATOM 744 O O . GLU A 1 88 ? 8.177 -9.760 -9.941 1.00 97.62 88 GLU A O 1
ATOM 749 N N . ALA A 1 89 ? 9.332 -10.318 -8.108 1.00 96.81 89 ALA A N 1
ATOM 750 C CA . ALA A 1 89 ? 8.151 -10.378 -7.249 1.00 96.81 89 ALA A CA 1
ATOM 751 C C . ALA A 1 89 ? 7.556 -8.979 -7.028 1.00 96.81 89 ALA A C 1
ATOM 753 O O . ALA A 1 89 ? 6.336 -8.819 -7.052 1.00 96.81 89 ALA A O 1
ATOM 754 N N . ILE A 1 90 ? 8.415 -7.968 -6.870 1.00 97.25 90 ILE A N 1
ATOM 755 C CA . ILE A 1 90 ? 8.001 -6.566 -6.744 1.00 97.25 90 ILE A CA 1
ATOM 756 C C . ILE A 1 90 ? 7.396 -6.077 -8.066 1.00 97.25 90 ILE A C 1
ATOM 758 O O . ILE A 1 90 ? 6.313 -5.499 -8.065 1.00 97.25 90 ILE A O 1
ATOM 762 N N . ALA A 1 91 ? 8.039 -6.364 -9.199 1.00 97.25 91 ALA A N 1
ATOM 763 C CA . ALA A 1 91 ? 7.539 -6.000 -10.524 1.00 97.25 91 ALA A CA 1
ATOM 764 C C . ALA A 1 91 ? 6.159 -6.628 -10.800 1.00 97.25 91 ALA A C 1
ATOM 766 O O . ALA A 1 91 ? 5.222 -5.926 -11.184 1.00 97.25 91 ALA A O 1
ATOM 767 N N . ASN A 1 92 ? 5.991 -7.916 -10.474 1.00 96.75 92 ASN A N 1
ATOM 768 C CA . ASN A 1 92 ? 4.710 -8.619 -10.569 1.00 96.75 92 ASN A CA 1
ATOM 769 C C . ASN A 1 92 ? 3.625 -7.994 -9.685 1.00 96.75 92 ASN A C 1
ATOM 771 O O . ASN A 1 92 ? 2.486 -7.866 -10.126 1.00 96.75 92 ASN A O 1
ATOM 775 N N . TYR A 1 93 ? 3.969 -7.598 -8.456 1.00 94.06 93 TYR A N 1
ATOM 776 C CA . TYR A 1 93 ? 3.042 -6.912 -7.555 1.00 94.06 93 TYR A CA 1
ATOM 777 C C . TYR A 1 93 ? 2.554 -5.579 -8.143 1.00 94.06 93 TYR A C 1
ATOM 779 O O . TYR A 1 93 ? 1.363 -5.280 -8.108 1.00 94.06 93 TYR A O 1
ATOM 787 N N . ILE A 1 94 ? 3.469 -4.795 -8.718 1.00 95.00 94 ILE A N 1
ATOM 788 C CA . ILE A 1 94 ? 3.172 -3.484 -9.314 1.00 95.00 94 ILE A CA 1
ATOM 789 C C . ILE A 1 94 ? 2.459 -3.633 -10.674 1.00 95.00 94 ILE A C 1
ATOM 791 O O . ILE A 1 94 ? 1.759 -2.723 -11.125 1.00 95.00 94 ILE A O 1
ATOM 795 N N . GLY A 1 95 ? 2.615 -4.781 -11.335 1.00 95.25 95 GLY A N 1
ATOM 796 C CA . GLY A 1 95 ? 2.086 -5.036 -12.672 1.00 95.25 95 GLY A CA 1
ATOM 797 C C . GLY A 1 95 ? 2.908 -4.351 -13.765 1.00 95.25 95 GLY A C 1
ATOM 798 O O . GLY A 1 95 ? 2.333 -3.772 -14.686 1.00 95.25 95 GLY A O 1
ATOM 799 N N . VAL A 1 96 ? 4.236 -4.379 -13.631 1.00 97.00 96 VAL A N 1
ATOM 800 C CA . VAL A 1 96 ? 5.219 -3.922 -14.629 1.00 97.00 96 VAL A CA 1
ATOM 801 C C . V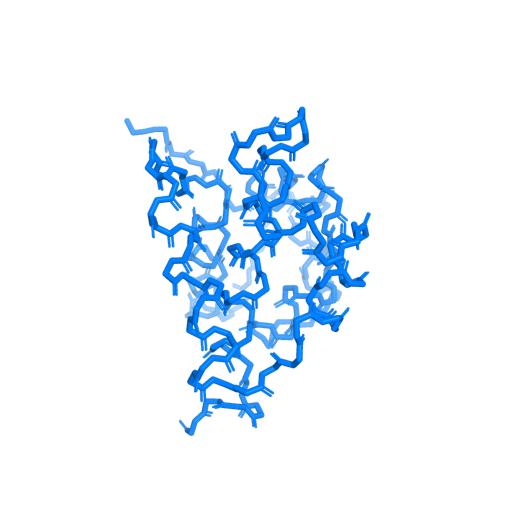AL A 1 96 ? 6.298 -4.994 -14.812 1.00 97.00 96 VAL A C 1
ATOM 803 O O . VAL A 1 96 ? 6.368 -5.941 -14.029 1.00 97.00 96 VAL A O 1
ATOM 806 N N . ASP A 1 97 ? 7.136 -4.872 -15.838 1.00 97.00 97 ASP A N 1
ATOM 807 C CA . ASP A 1 97 ? 8.339 -5.700 -15.957 1.00 97.00 97 ASP A CA 1
ATOM 808 C C . ASP A 1 97 ? 9.507 -5.136 -15.120 1.00 97.00 97 ASP A C 1
ATOM 810 O O . ASP A 1 97 ? 9.435 -4.048 -14.541 1.00 97.00 97 ASP A O 1
ATOM 814 N N . VAL A 1 98 ? 10.584 -5.918 -15.004 1.00 96.69 98 VAL A N 1
ATOM 815 C CA . VAL A 1 98 ? 11.758 -5.568 -14.186 1.00 96.69 98 VAL A CA 1
ATOM 816 C C . VAL A 1 98 ? 12.464 -4.314 -14.700 1.00 96.69 98 VAL A C 1
ATOM 818 O O . VAL A 1 98 ? 12.929 -3.504 -13.895 1.00 96.69 98 VAL A O 1
ATOM 821 N N . ASP A 1 99 ? 12.524 -4.129 -16.017 1.00 95.44 99 ASP A N 1
ATOM 822 C CA . ASP A 1 99 ? 13.167 -2.966 -16.631 1.00 95.44 99 ASP A CA 1
ATOM 823 C C . ASP A 1 99 ? 12.351 -1.693 -16.361 1.00 95.44 99 ASP A C 1
ATOM 825 O O . ASP A 1 99 ? 12.903 -0.667 -15.962 1.00 95.44 99 ASP A O 1
ATOM 829 N N . GLY A 1 100 ? 11.025 -1.779 -16.477 1.00 94.69 100 GLY A N 1
ATOM 830 C CA . GLY A 1 100 ? 10.083 -0.713 -16.156 1.00 94.69 100 GLY A CA 1
ATOM 831 C C . GLY A 1 100 ? 10.072 -0.349 -14.673 1.00 94.69 100 GLY A C 1
ATOM 832 O O . GLY A 1 100 ? 9.931 0.826 -14.340 1.00 94.69 100 GLY A O 1
ATOM 833 N N . LEU A 1 101 ? 10.281 -1.321 -13.780 1.00 96.44 101 LEU A N 1
ATOM 834 C CA . LEU A 1 101 ? 10.495 -1.054 -12.357 1.00 96.44 101 LEU A CA 1
ATOM 835 C C . LEU A 1 101 ? 11.859 -0.406 -12.090 1.00 96.44 101 LEU A C 1
ATOM 837 O O . LEU A 1 101 ? 11.951 0.488 -11.258 1.00 96.44 101 LEU A O 1
ATOM 841 N N . SER A 1 102 ? 12.917 -0.837 -12.776 1.00 93.88 102 SER A N 1
ATOM 842 C CA . SER A 1 102 ? 14.278 -0.324 -12.551 1.00 93.88 102 SER A CA 1
ATOM 843 C C . SER A 1 102 ? 14.489 1.086 -13.111 1.00 93.88 102 SER A C 1
ATOM 845 O O . SER A 1 102 ? 15.341 1.811 -12.606 1.00 93.88 102 SER A O 1
ATOM 847 N N . GLY A 1 103 ? 13.728 1.464 -14.142 1.00 94.69 103 GLY A N 1
ATOM 848 C CA . GLY A 1 103 ? 13.769 2.777 -14.797 1.00 94.69 103 GLY A CA 1
ATOM 849 C C . GLY A 1 103 ? 12.491 3.602 -14.626 1.00 94.69 103 GLY A C 1
ATOM 850 O O . GLY A 1 103 ? 12.155 4.403 -15.510 1.00 94.69 103 GLY A O 1
ATOM 851 N N . PHE A 1 104 ? 11.746 3.382 -13.536 1.00 94.62 104 PHE A N 1
ATOM 852 C CA . PHE A 1 104 ? 10.417 3.959 -13.321 1.00 94.62 104 PHE A CA 1
ATOM 853 C C . PHE A 1 104 ? 10.392 5.495 -13.375 1.00 94.62 104 PHE A C 1
ATOM 855 O O . PHE A 1 104 ? 9.360 6.068 -13.721 1.00 94.62 104 PHE A O 1
ATOM 862 N N . GLU A 1 105 ? 11.513 6.173 -13.103 1.00 93.12 105 GLU A N 1
ATOM 863 C CA . GLU A 1 105 ? 11.638 7.635 -13.171 1.00 93.12 105 GLU A CA 1
ATOM 864 C C . GLU A 1 105 ? 11.326 8.209 -14.560 1.00 93.12 105 GLU A C 1
ATOM 866 O O . GLU A 1 105 ? 10.913 9.362 -14.688 1.00 93.12 105 GLU A O 1
ATOM 871 N N . SER A 1 106 ? 11.518 7.399 -15.601 1.00 93.31 106 SER A N 1
ATOM 872 C CA . SER A 1 106 ? 11.290 7.766 -16.999 1.00 93.31 106 SER A CA 1
ATOM 873 C C . SER A 1 106 ? 9.941 7.277 -17.538 1.00 93.31 106 SER A C 1
ATOM 875 O O . SER A 1 106 ? 9.590 7.567 -18.682 1.00 93.31 106 SER A O 1
ATOM 877 N N . SER A 1 107 ? 9.177 6.547 -16.721 1.00 93.50 107 SER A N 1
ATOM 878 C CA . SER A 1 107 ? 7.902 5.944 -17.103 1.00 93.50 107 SER A CA 1
ATOM 879 C C . SER A 1 107 ? 6.757 6.959 -17.087 1.00 93.50 107 SER A C 1
ATOM 881 O O . SER A 1 107 ? 6.668 7.813 -16.204 1.00 93.50 107 SER A O 1
ATOM 883 N N . SER A 1 108 ? 5.803 6.814 -18.013 1.00 93.44 108 SER A N 1
ATOM 884 C CA . SER A 1 108 ? 4.523 7.534 -17.940 1.00 93.44 108 SER A CA 1
ATOM 885 C C . SER A 1 108 ? 3.699 7.144 -16.709 1.00 93.44 108 SER A C 1
ATOM 887 O O . SER A 1 108 ? 2.892 7.942 -16.239 1.00 93.44 108 SER A O 1
ATOM 889 N N . ASP A 1 109 ? 3.939 5.949 -16.163 1.00 92.75 109 ASP A N 1
ATOM 890 C CA . ASP A 1 109 ? 3.240 5.399 -14.998 1.00 92.75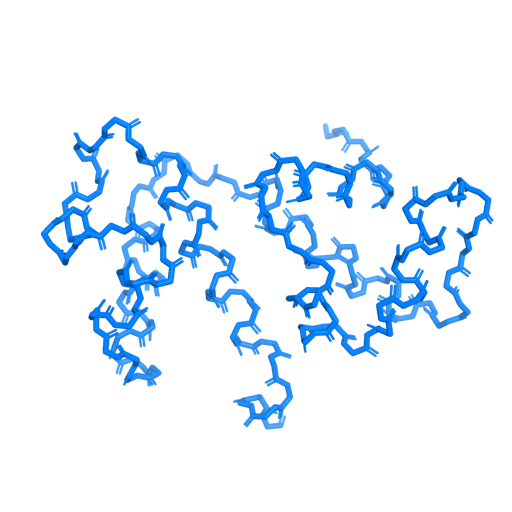 109 ASP A CA 1
ATOM 891 C C . ASP A 1 109 ? 4.000 5.640 -13.686 1.00 92.75 109 ASP A C 1
ATOM 893 O O . ASP A 1 109 ? 3.672 5.036 -12.662 1.00 92.75 109 ASP A O 1
ATOM 897 N N . LYS A 1 110 ? 5.010 6.523 -13.699 1.00 93.69 110 LYS A N 1
ATOM 898 C CA . LYS A 1 110 ? 5.881 6.832 -12.556 1.00 93.69 110 LYS A CA 1
ATOM 899 C C . LYS A 1 110 ? 5.109 7.001 -11.247 1.00 93.69 110 LYS A C 1
ATOM 901 O O . LYS A 1 110 ? 5.388 6.302 -10.282 1.00 93.69 110 LYS A O 1
ATOM 906 N N . ASP A 1 111 ? 4.091 7.862 -11.238 1.00 91.81 111 ASP A N 1
ATOM 907 C CA . ASP A 1 111 ? 3.277 8.137 -10.045 1.00 91.81 111 ASP A CA 1
ATOM 908 C C . ASP A 1 111 ? 2.609 6.875 -9.476 1.00 91.81 111 ASP A C 1
ATOM 910 O O . ASP A 1 111 ? 2.577 6.677 -8.262 1.00 91.81 111 ASP A O 1
ATOM 914 N N . ARG A 1 112 ? 2.109 5.989 -10.344 1.00 93.06 112 ARG A N 1
ATOM 915 C CA . ARG A 1 112 ? 1.511 4.718 -9.923 1.00 93.06 112 ARG A CA 1
ATOM 916 C C . ARG A 1 112 ? 2.571 3.791 -9.335 1.00 93.06 112 ARG A C 1
ATOM 918 O O . ARG A 1 112 ? 2.343 3.204 -8.283 1.00 93.06 112 ARG A O 1
ATOM 925 N N . ILE A 1 113 ? 3.722 3.672 -10.000 1.00 95.06 113 ILE A N 1
ATOM 926 C CA . ILE A 1 113 ? 4.822 2.801 -9.565 1.00 95.06 113 ILE A CA 1
ATOM 927 C C . ILE A 1 113 ? 5.344 3.247 -8.193 1.00 95.06 113 ILE A C 1
ATOM 929 O O . ILE A 1 113 ? 5.451 2.423 -7.288 1.00 95.06 113 ILE A O 1
ATOM 933 N N . GLU A 1 114 ? 5.577 4.547 -8.004 1.00 94.06 114 GLU A N 1
ATOM 934 C CA . GLU A 1 114 ? 5.994 5.147 -6.729 1.00 94.06 114 GLU A CA 1
ATOM 935 C C . GLU A 1 114 ? 5.018 4.821 -5.592 1.00 94.06 114 GLU A C 1
ATOM 937 O O . GLU A 1 114 ? 5.427 4.352 -4.526 1.00 94.06 114 GLU A O 1
ATOM 942 N N . LYS A 1 115 ? 3.711 4.992 -5.836 1.00 92.94 115 LYS A N 1
ATOM 943 C CA . LYS A 1 115 ? 2.659 4.643 -4.870 1.00 92.94 115 LYS A CA 1
ATOM 944 C C . LYS A 1 115 ? 2.676 3.161 -4.521 1.00 92.94 115 LYS A C 1
ATOM 946 O O . LYS A 1 115 ? 2.542 2.816 -3.349 1.00 92.94 115 LYS A O 1
ATOM 951 N N . CYS A 1 116 ? 2.859 2.279 -5.502 1.00 94.81 116 CYS A N 1
ATOM 952 C CA . CYS A 1 116 ? 2.935 0.845 -5.247 1.00 94.81 116 CYS A CA 1
ATOM 953 C C . CYS A 1 116 ? 4.210 0.454 -4.480 1.00 94.81 116 CYS A C 1
ATOM 955 O O . CYS A 1 116 ? 4.129 -0.403 -3.601 1.00 94.81 116 CYS A O 1
ATOM 957 N N . ILE A 1 117 ? 5.358 1.092 -4.744 1.00 95.12 117 ILE A N 1
ATOM 958 C CA . ILE A 1 117 ? 6.598 0.888 -3.971 1.00 95.12 117 ILE A CA 1
ATOM 959 C C . ILE A 1 117 ? 6.387 1.313 -2.513 1.00 95.12 117 ILE A C 1
ATOM 961 O O . ILE A 1 117 ? 6.676 0.538 -1.598 1.00 95.12 117 ILE A O 1
ATOM 965 N N . ALA A 1 118 ? 5.847 2.516 -2.287 1.00 94.12 118 ALA A N 1
ATOM 966 C CA . ALA A 1 118 ? 5.572 3.020 -0.944 1.00 94.12 118 ALA A CA 1
ATOM 967 C C . ALA A 1 118 ? 4.558 2.148 -0.204 1.00 94.12 118 ALA A C 1
ATOM 969 O O . ALA A 1 118 ? 4.781 1.805 0.958 1.00 94.12 118 ALA A O 1
ATOM 970 N N . HIS A 1 119 ? 3.478 1.740 -0.875 1.00 94.56 119 HIS A N 1
ATOM 971 C CA . HIS A 1 119 ? 2.499 0.811 -0.318 1.00 94.56 119 HIS A CA 1
ATOM 972 C C . HIS A 1 119 ? 3.155 -0.506 0.093 1.00 94.56 119 HIS A C 1
ATOM 974 O O . HIS A 1 119 ? 2.990 -0.921 1.242 1.00 94.56 119 HIS A O 1
ATOM 980 N N . LEU A 1 120 ? 3.919 -1.136 -0.806 1.00 94.25 120 LEU A N 1
ATOM 981 C CA . LEU A 1 120 ? 4.543 -2.430 -0.547 1.00 94.25 120 LEU A CA 1
ATOM 982 C C . LEU A 1 120 ? 5.488 -2.341 0.648 1.00 94.25 120 LEU A C 1
ATOM 984 O O . LEU A 1 120 ? 5.358 -3.124 1.585 1.00 94.25 120 LEU A O 1
ATOM 988 N N . PHE A 1 121 ? 6.390 -1.358 0.650 1.00 93.56 121 PHE A N 1
ATOM 989 C CA . PHE A 1 121 ? 7.320 -1.136 1.754 1.00 93.56 121 PHE A CA 1
ATOM 990 C C . PHE A 1 121 ? 6.582 -0.910 3.073 1.00 93.56 121 PHE A C 1
ATOM 992 O O . PHE A 1 121 ? 6.821 -1.613 4.052 1.00 93.56 121 PHE A O 1
ATOM 999 N N . THR A 1 122 ? 5.633 0.022 3.082 1.00 92.12 122 THR A N 1
ATOM 1000 C CA . THR A 1 122 ? 4.901 0.433 4.283 1.00 92.12 122 THR A CA 1
ATOM 1001 C C . THR A 1 122 ? 4.046 -0.694 4.860 1.00 92.12 122 THR A C 1
ATOM 1003 O O . THR A 1 122 ? 3.948 -0.841 6.080 1.00 92.12 122 THR A O 1
ATOM 1006 N N . THR A 1 123 ? 3.434 -1.502 3.996 1.00 90.62 123 THR A N 1
ATOM 1007 C CA . THR A 1 123 ? 2.660 -2.687 4.384 1.00 90.62 123 THR A CA 1
ATOM 1008 C C . THR A 1 123 ? 3.582 -3.776 4.922 1.00 90.62 123 THR A C 1
ATOM 1010 O O . THR A 1 123 ? 3.289 -4.379 5.954 1.00 90.62 123 THR A O 1
ATOM 1013 N N . PHE A 1 124 ? 4.718 -4.006 4.259 1.00 89.44 124 PHE A N 1
ATOM 1014 C CA . PHE A 1 124 ? 5.658 -5.060 4.618 1.00 89.44 124 PHE A CA 1
ATOM 1015 C C . PHE A 1 124 ? 6.289 -4.831 5.995 1.00 89.44 124 PHE A C 1
ATOM 1017 O O . PHE A 1 124 ? 6.224 -5.716 6.845 1.00 89.44 124 PHE A O 1
ATOM 1024 N N . ILE A 1 125 ? 6.826 -3.633 6.257 1.00 89.25 125 ILE A N 1
ATOM 1025 C CA . ILE A 1 125 ? 7.497 -3.323 7.535 1.00 89.25 125 ILE A CA 1
ATOM 1026 C C . ILE A 1 125 ? 6.550 -3.347 8.745 1.00 89.25 125 ILE A C 1
ATOM 1028 O O . ILE A 1 125 ? 7.008 -3.389 9.883 1.00 89.25 125 ILE A O 1
ATOM 1032 N N . ARG A 1 126 ? 5.237 -3.273 8.504 1.00 87.50 126 ARG A N 1
ATOM 1033 C CA . ARG A 1 126 ? 4.188 -3.287 9.532 1.00 87.50 126 ARG A CA 1
ATOM 1034 C C . ARG A 1 126 ? 3.523 -4.639 9.708 1.00 87.50 126 ARG A C 1
ATOM 1036 O O . ARG A 1 126 ? 2.731 -4.803 10.630 1.00 87.50 126 ARG A O 1
ATOM 1043 N N . ASN A 1 127 ? 3.793 -5.587 8.819 1.00 81.81 127 ASN A N 1
ATOM 1044 C CA . ASN A 1 127 ? 3.226 -6.912 8.943 1.00 81.81 127 ASN A CA 1
ATOM 1045 C C . ASN A 1 127 ? 3.860 -7.604 10.166 1.00 81.81 127 ASN A C 1
ATOM 1047 O O . ASN A 1 127 ? 5.074 -7.825 10.160 1.00 81.81 127 ASN A O 1
ATOM 1051 N N . PRO A 1 128 ? 3.065 -8.020 11.170 1.00 74.94 128 PRO A N 1
ATOM 1052 C CA . PRO A 1 128 ? 3.578 -8.662 12.383 1.00 74.94 128 PRO A CA 1
ATOM 1053 C C . PRO A 1 128 ? 4.371 -9.946 12.129 1.00 74.94 128 PRO A C 1
ATOM 1055 O O . PRO A 1 128 ? 5.146 -10.377 12.970 1.00 74.94 128 PRO A O 1
ATOM 1058 N N . SER A 1 129 ? 4.191 -10.574 10.966 1.00 76.75 129 SER A N 1
ATOM 1059 C CA . SER A 1 129 ? 4.973 -11.752 10.569 1.00 76.75 129 SER A CA 1
ATOM 1060 C C . SER A 1 129 ? 6.435 -11.412 10.248 1.00 76.75 129 SER A C 1
ATOM 1062 O O . SER A 1 129 ? 7.267 -12.313 10.175 1.00 76.75 129 SER A O 1
ATOM 1064 N N . TYR A 1 130 ? 6.738 -10.129 10.032 1.00 69.38 130 TYR A N 1
ATOM 1065 C CA . TYR A 1 130 ? 8.048 -9.611 9.631 1.00 69.38 130 TYR A CA 1
ATOM 1066 C C . TYR A 1 130 ? 8.598 -8.542 10.588 1.00 69.38 130 TYR A C 1
ATOM 1068 O O . TYR A 1 130 ? 9.796 -8.261 10.553 1.00 69.38 130 TYR A O 1
ATOM 1076 N N . SER A 1 131 ? 7.763 -7.966 11.456 1.00 59.28 131 SER A N 1
ATOM 1077 C CA . SER A 1 131 ? 8.171 -7.069 12.540 1.00 59.28 131 SER A CA 1
ATOM 1078 C C . SER A 1 131 ? 8.153 -7.813 13.882 1.00 59.28 131 SER A C 1
ATOM 1080 O O . SER A 1 131 ? 7.096 -8.297 14.283 1.00 59.28 131 SER A O 1
ATOM 1082 N N . VAL A 1 132 ? 9.320 -7.910 14.533 1.00 50.91 132 VAL A N 1
ATOM 1083 C CA . VAL A 1 132 ? 9.555 -8.593 15.828 1.00 50.91 132 VAL A CA 1
ATOM 1084 C C . VAL A 1 132 ? 8.688 -8.033 16.952 1.00 50.91 132 VAL A C 1
ATOM 1086 O O . VAL A 1 132 ? 8.612 -6.788 17.055 1.00 50.91 132 VAL A O 1
#